Protein AF-A0A2E0ZMY5-F1 (afdb_monomer_lite)

Secondary structure (DSSP, 8-state):
--S-HHHHHHHHHHHHHHHGGGTS-HHHIIIIIHHHHHHHHHHHHHH--HHHHHHHHHHHHHHHHHHHHHGGG-

Foldseek 3Di:
DPPDLVVVLVVQLVVQLVVCVVPDDPVCSVPPRSVLSNVLSVVCVVPVDPVVSVVVVVVSCCCVVVVVVCVVVD

pLDDT: mean 94.6, std 7.1, range [50.75, 98.5]

Structure (mmCIF, N/CA/C/O backbone):
data_AF-A0A2E0ZMY5-F1
#
_entry.id   AF-A0A2E0ZMY5-F1
#
loop_
_atom_site.group_PDB
_atom_site.id
_atom_site.type_symbol
_atom_site.label_atom_id
_atom_site.label_alt_id
_atom_site.label_comp_id
_atom_site.label_asym_id
_atom_site.label_entity_id
_atom_site.label_seq_id
_atom_site.pdbx_PDB_ins_code
_atom_site.Cartn_x
_atom_site.Cartn_y
_atom_site.Cartn_z
_atom_site.occupancy
_atom_site.B_iso_or_equiv
_atom_site.auth_seq_id
_atom_site.auth_comp_id
_atom_site.auth_asym_id
_atom_site.auth_atom_id
_atom_site.pdbx_PDB_model_num
ATOM 1 N N . MET A 1 1 ? -11.190 -6.169 17.417 1.00 50.75 1 MET A N 1
ATOM 2 C CA . MET A 1 1 ? -9.791 -5.688 17.489 1.00 50.75 1 MET A CA 1
ATOM 3 C C . MET A 1 1 ? -9.768 -4.410 18.321 1.00 50.75 1 MET A C 1
ATOM 5 O O . MET A 1 1 ? -10.355 -3.452 17.852 1.00 50.75 1 MET A O 1
ATOM 9 N N . THR A 1 2 ? -9.238 -4.456 19.553 1.00 66.50 2 THR A N 1
ATOM 10 C CA . THR A 1 2 ? -8.805 -3.402 20.528 1.00 66.50 2 THR A CA 1
ATOM 11 C C . THR A 1 2 ? -9.353 -1.949 20.542 1.00 66.50 2 THR A C 1
ATOM 13 O O . THR A 1 2 ? -8.950 -1.190 21.418 1.00 66.50 2 THR A O 1
ATOM 16 N N . GLY A 1 3 ? -10.218 -1.496 19.630 1.00 78.19 3 GLY A N 1
ATOM 17 C CA . GLY A 1 3 ? -10.708 -0.113 19.507 1.00 78.19 3 GLY A CA 1
ATOM 18 C C . GLY A 1 3 ? -9.671 0.903 19.002 1.00 78.19 3 GLY A C 1
ATOM 19 O O . GLY A 1 3 ? -10.028 2.020 18.638 1.00 78.19 3 GLY A O 1
ATOM 20 N N . ARG A 1 4 ? -8.386 0.530 18.937 1.00 87.31 4 ARG A N 1
ATOM 21 C CA . ARG A 1 4 ? -7.270 1.424 18.590 1.00 87.31 4 ARG A CA 1
ATOM 22 C C . ARG A 1 4 ? -6.923 1.334 17.105 1.00 87.31 4 ARG A C 1
ATOM 24 O O . ARG A 1 4 ? -6.020 0.597 16.711 1.00 87.31 4 ARG A O 1
ATOM 31 N N . SER A 1 5 ? -7.625 2.111 16.286 1.00 88.38 5 SER A N 1
ATOM 32 C CA . SER A 1 5 ? -7.423 2.165 14.829 1.00 88.38 5 SER A CA 1
A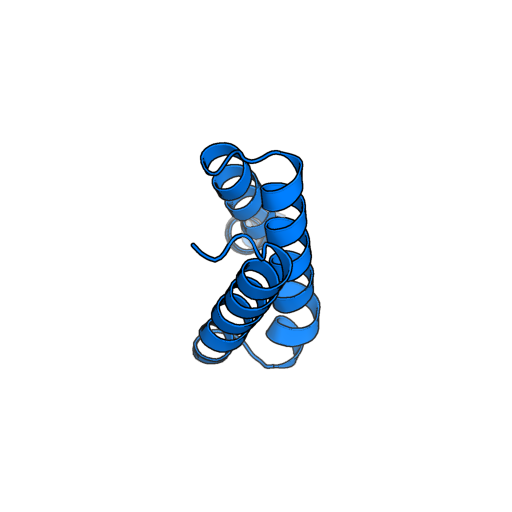TOM 33 C C . SER A 1 5 ? -5.994 2.538 14.417 1.00 88.38 5 SER A C 1
ATOM 35 O O . SER A 1 5 ? -5.491 1.997 13.437 1.00 88.38 5 SER A O 1
ATOM 37 N N . TRP A 1 6 ? -5.311 3.396 15.180 1.00 92.75 6 TRP A N 1
ATOM 38 C CA . TRP A 1 6 ? -3.940 3.822 14.875 1.00 92.75 6 TRP A CA 1
ATOM 39 C C . TRP A 1 6 ? -2.909 2.687 14.997 1.00 92.75 6 TRP A C 1
ATOM 41 O O . TRP A 1 6 ? -1.986 2.618 14.190 1.00 92.75 6 TRP A O 1
ATOM 51 N N . LEU A 1 7 ? -3.082 1.760 15.951 1.00 94.38 7 LEU A N 1
ATOM 52 C CA . LEU A 1 7 ? -2.205 0.589 16.083 1.00 94.38 7 LEU A CA 1
ATOM 53 C C . LEU A 1 7 ? -2.386 -0.356 14.899 1.00 94.38 7 LEU A C 1
ATOM 55 O O . LEU A 1 7 ? -1.406 -0.830 14.334 1.00 94.38 7 LEU A O 1
ATOM 59 N N . ALA A 1 8 ? -3.638 -0.598 14.502 1.00 93.44 8 ALA A N 1
ATOM 60 C CA . ALA A 1 8 ? -3.934 -1.397 13.319 1.00 93.44 8 ALA A CA 1
ATOM 61 C C . ALA A 1 8 ? -3.328 -0.761 12.059 1.00 93.44 8 ALA A C 1
ATOM 63 O O . ALA A 1 8 ? -2.734 -1.469 11.250 1.00 93.44 8 ALA A O 1
ATOM 64 N N . ALA A 1 9 ? -3.415 0.565 11.928 1.00 95.56 9 ALA A N 1
ATOM 65 C CA . ALA A 1 9 ? -2.802 1.305 10.832 1.00 95.56 9 ALA A CA 1
ATOM 66 C C . ALA A 1 9 ? -1.282 1.104 10.788 1.00 95.56 9 ALA A C 1
ATOM 68 O O . ALA A 1 9 ? -0.745 0.714 9.756 1.00 95.56 9 ALA A O 1
ATOM 69 N N . LEU A 1 10 ? -0.604 1.306 11.923 1.00 97.06 10 LEU A N 1
ATOM 70 C CA . LEU A 1 10 ? 0.847 1.162 12.024 1.00 97.06 10 LEU A CA 1
ATOM 71 C C . LEU A 1 10 ? 1.298 -0.260 11.675 1.00 97.06 10 LEU A C 1
ATOM 73 O O . LEU A 1 10 ? 2.191 -0.433 10.852 1.00 97.06 10 LEU A O 1
ATOM 77 N N . ILE A 1 11 ? 0.651 -1.276 12.253 1.00 96.94 11 ILE A N 1
ATOM 78 C CA . ILE A 1 11 ? 0.960 -2.685 11.973 1.00 96.94 11 ILE A CA 1
ATOM 79 C C . ILE A 1 11 ? 0.753 -2.995 10.488 1.00 96.94 11 ILE A C 1
ATOM 81 O O . ILE A 1 11 ? 1.589 -3.657 9.882 1.00 96.94 11 ILE A O 1
ATOM 85 N N . THR A 1 12 ? -0.329 -2.487 9.893 1.00 96.50 12 THR A N 1
ATOM 86 C CA . THR A 1 12 ? -0.648 -2.713 8.477 1.00 96.50 12 THR A CA 1
ATOM 87 C C . THR A 1 12 ? 0.411 -2.096 7.567 1.00 96.50 12 THR A C 1
ATOM 89 O O . THR A 1 12 ? 0.928 -2.783 6.690 1.00 96.50 12 THR A O 1
ATOM 92 N N . VAL A 1 13 ? 0.786 -0.834 7.804 1.00 98.25 13 VAL A N 1
ATOM 93 C CA . VAL A 1 13 ? 1.813 -0.133 7.017 1.00 98.25 13 VAL A CA 1
ATOM 94 C C . VAL A 1 13 ? 3.176 -0.809 7.150 1.00 98.25 13 VAL A C 1
ATOM 96 O O . VAL A 1 13 ? 3.861 -0.989 6.143 1.00 98.25 13 VAL A O 1
ATOM 99 N N . LEU A 1 14 ? 3.567 -1.218 8.363 1.00 98.31 14 LEU A N 1
ATOM 100 C CA . LEU A 1 14 ? 4.841 -1.900 8.594 1.00 98.31 14 LEU A CA 1
ATOM 101 C C . LEU A 1 14 ? 4.875 -3.268 7.914 1.00 98.31 14 LEU A C 1
ATOM 103 O O . LEU A 1 14 ? 5.812 -3.549 7.174 1.00 98.31 14 LEU A O 1
ATOM 107 N N . ALA A 1 15 ? 3.849 -4.098 8.118 1.00 98.19 15 ALA A N 1
ATOM 108 C CA . ALA A 1 15 ? 3.777 -5.418 7.501 1.00 98.19 15 ALA A CA 1
ATOM 109 C C . ALA A 1 15 ? 3.781 -5.320 5.968 1.00 98.19 15 ALA A C 1
ATOM 111 O O . ALA A 1 15 ? 4.546 -6.023 5.312 1.00 98.19 15 ALA A O 1
ATOM 112 N N . PHE A 1 16 ? 2.983 -4.407 5.404 1.00 97.69 16 PHE A N 1
ATOM 113 C CA . PHE A 1 16 ? 2.952 -4.146 3.968 1.00 97.69 16 PHE A CA 1
ATOM 114 C C . PHE A 1 16 ? 4.332 -3.735 3.446 1.00 97.69 16 PHE A C 1
ATOM 116 O O . PHE A 1 16 ? 4.856 -4.379 2.544 1.00 97.69 16 PHE A O 1
ATOM 123 N N . THR A 1 17 ? 4.954 -2.715 4.040 1.00 98.19 17 THR A N 1
ATOM 124 C CA . THR A 1 17 ? 6.248 -2.187 3.577 1.00 98.19 17 THR A CA 1
ATOM 125 C C . THR A 1 17 ? 7.360 -3.233 3.670 1.00 98.19 17 THR A C 1
ATOM 127 O O . THR A 1 17 ? 8.097 -3.431 2.707 1.00 98.19 17 THR A O 1
ATOM 130 N N . LEU A 1 18 ? 7.468 -3.939 4.801 1.00 98.12 18 LEU A N 1
ATOM 131 C CA . LEU A 1 18 ? 8.543 -4.909 5.028 1.00 98.12 18 LEU A CA 1
ATOM 132 C C . LEU A 1 18 ? 8.457 -6.113 4.087 1.00 98.12 18 LEU A C 1
ATOM 134 O O . LEU A 1 18 ? 9.488 -6.589 3.622 1.00 98.12 18 LEU A O 1
ATOM 138 N N . LEU A 1 19 ? 7.250 -6.580 3.757 1.00 98.00 19 LEU A N 1
ATOM 139 C CA . LEU A 1 19 ? 7.079 -7.694 2.820 1.00 98.00 19 LEU A CA 1
ATOM 140 C C . LEU A 1 19 ? 7.555 -7.364 1.398 1.00 98.00 19 LEU A C 1
ATOM 142 O O . LEU A 1 19 ? 7.910 -8.272 0.653 1.00 98.00 19 LEU A O 1
ATOM 146 N N . HIS A 1 20 ? 7.622 -6.087 1.017 1.00 96.81 20 HIS A N 1
ATOM 147 C CA . HIS A 1 20 ? 8.097 -5.699 -0.313 1.00 96.81 20 HIS A CA 1
ATOM 148 C C . HIS A 1 20 ? 9.623 -5.664 -0.430 1.00 96.81 20 HIS A C 1
ATOM 150 O O . HIS A 1 20 ? 10.130 -5.668 -1.550 1.00 96.81 20 HIS A O 1
ATOM 156 N N . LEU A 1 21 ? 10.361 -5.730 0.684 1.00 96.88 21 LEU A N 1
ATOM 157 C CA . LEU A 1 21 ? 11.822 -5.877 0.658 1.00 96.88 21 LEU A CA 1
ATOM 158 C C . LEU A 1 21 ? 12.271 -7.202 0.017 1.00 96.88 21 LEU A C 1
ATOM 160 O O . LEU A 1 21 ? 13.420 -7.317 -0.394 1.00 96.88 21 LEU A O 1
ATOM 164 N N . PHE A 1 22 ? 11.383 -8.199 -0.083 1.00 96.06 22 PHE A N 1
ATOM 165 C CA . PHE A 1 22 ? 11.681 -9.480 -0.732 1.00 96.06 22 PHE A CA 1
ATOM 166 C C . PHE A 1 22 ? 11.571 -9.442 -2.264 1.00 96.06 22 PHE A C 1
ATOM 168 O O . PHE A 1 22 ? 12.028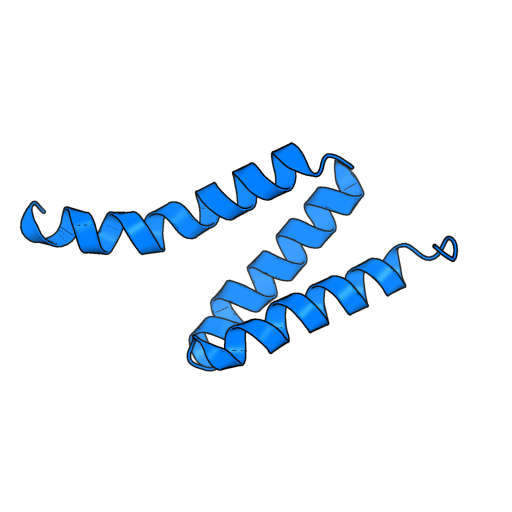 -10.378 -2.915 1.00 96.06 22 PHE A O 1
ATOM 175 N N . GLY A 1 23 ? 10.952 -8.406 -2.839 1.00 92.50 23 GLY A N 1
ATOM 176 C CA . GLY A 1 23 ? 10.698 -8.316 -4.284 1.00 92.50 23 GLY A CA 1
ATOM 177 C C . GLY A 1 23 ? 11.222 -7.048 -4.955 1.00 92.50 23 GLY A C 1
ATOM 178 O O . GLY A 1 23 ? 11.331 -7.023 -6.177 1.00 92.50 23 GLY A O 1
ATOM 179 N N . TRP A 1 24 ? 11.552 -6.016 -4.180 1.00 95.94 24 TRP A N 1
ATOM 180 C CA . TRP A 1 24 ? 11.954 -4.705 -4.682 1.00 95.94 24 TRP A CA 1
ATOM 181 C C . TRP A 1 24 ? 13.207 -4.197 -3.977 1.00 95.94 24 TRP A C 1
ATOM 183 O O . TRP A 1 24 ? 13.472 -4.538 -2.823 1.00 95.94 24 TRP A O 1
ATOM 193 N N . ASP A 1 25 ? 13.964 -3.342 -4.661 1.00 96.56 25 ASP A N 1
ATOM 194 C CA . ASP A 1 25 ? 15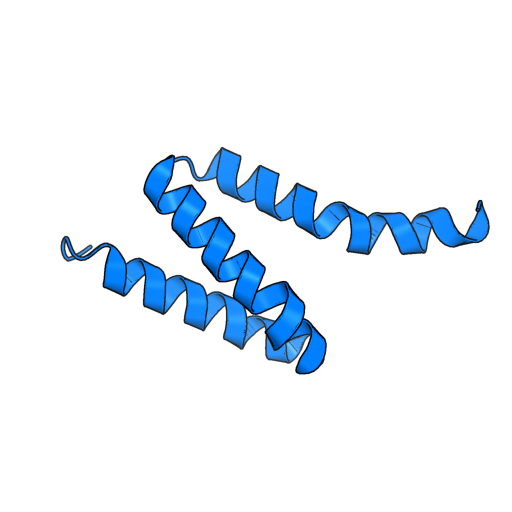.085 -2.643 -4.048 1.00 96.56 25 ASP A CA 1
ATOM 195 C C . ASP A 1 25 ? 14.610 -1.623 -2.997 1.00 96.56 25 ASP A C 1
ATOM 197 O O . ASP A 1 25 ? 13.460 -1.170 -2.980 1.00 96.56 25 ASP A O 1
ATOM 201 N N . TRP A 1 26 ? 15.520 -1.240 -2.102 1.00 97.06 26 TRP A N 1
ATOM 202 C CA . TRP A 1 26 ? 15.191 -0.365 -0.979 1.00 97.06 26 TRP A CA 1
ATOM 203 C C . TRP A 1 26 ? 14.722 1.032 -1.415 1.00 97.06 26 TRP A C 1
ATOM 205 O O . TRP A 1 26 ? 13.913 1.635 -0.707 1.00 97.06 26 TRP A O 1
ATOM 215 N N . ILE A 1 27 ? 15.181 1.547 -2.565 1.00 97.62 27 ILE A N 1
ATOM 216 C CA . ILE A 1 27 ? 14.770 2.864 -3.067 1.00 97.62 27 ILE A CA 1
ATOM 217 C C . ILE A 1 27 ? 13.303 2.790 -3.472 1.00 97.62 27 ILE A C 1
ATOM 219 O O . ILE A 1 27 ? 12.514 3.633 -3.040 1.00 97.62 27 ILE A O 1
ATOM 223 N N . HIS A 1 28 ? 12.906 1.764 -4.228 1.00 95.75 28 HIS A N 1
ATOM 224 C CA . HIS A 1 28 ? 11.505 1.550 -4.591 1.00 95.75 28 HIS A CA 1
ATOM 225 C C . HIS A 1 28 ? 10.618 1.356 -3.352 1.00 95.75 28 HIS A C 1
ATOM 227 O O . HIS A 1 28 ? 9.534 1.941 -3.253 1.00 95.75 28 HIS A O 1
ATOM 233 N N . VAL A 1 29 ? 11.096 0.601 -2.357 1.00 98.06 29 VAL A N 1
ATOM 234 C CA . VAL A 1 29 ? 10.348 0.388 -1.110 1.00 98.06 29 VAL A CA 1
ATOM 235 C C . VAL A 1 29 ? 10.117 1.701 -0.356 1.00 98.06 29 VAL A C 1
ATOM 237 O O . VAL A 1 29 ? 8.999 1.970 0.082 1.00 98.06 29 VAL A O 1
ATOM 240 N N . VAL A 1 30 ? 11.134 2.553 -0.232 1.00 98.06 30 VAL A N 1
ATOM 241 C CA . VAL A 1 30 ? 11.020 3.822 0.503 1.00 98.06 30 VAL A CA 1
ATOM 242 C C . VAL A 1 30 ? 10.215 4.869 -0.269 1.00 98.06 30 VAL A C 1
ATOM 244 O O . VAL A 1 30 ? 9.453 5.620 0.337 1.00 98.06 30 VAL A O 1
ATOM 247 N N . THR A 1 31 ? 10.371 4.936 -1.591 1.00 96.88 31 THR A N 1
ATOM 248 C CA . THR A 1 31 ? 9.819 6.036 -2.404 1.00 96.88 31 THR A CA 1
ATOM 249 C C . THR A 1 31 ? 8.448 5.745 -3.009 1.00 96.88 31 THR A C 1
ATOM 251 O O . THR A 1 31 ? 7.705 6.689 -3.267 1.00 96.88 31 THR A O 1
ATOM 254 N N . ALA A 1 32 ? 8.072 4.475 -3.192 1.00 95.69 32 ALA A N 1
ATOM 255 C CA . ALA A 1 32 ? 6.788 4.086 -3.780 1.00 95.69 32 ALA A CA 1
ATOM 256 C C . ALA A 1 32 ? 5.940 3.224 -2.832 1.00 95.69 32 ALA A C 1
ATOM 258 O O . ALA A 1 32 ? 4.780 3.553 -2.556 1.00 95.69 32 ALA A O 1
ATOM 259 N N . VAL A 1 33 ? 6.508 2.146 -2.284 1.00 97.00 33 VAL A N 1
ATOM 260 C CA . VAL A 1 33 ? 5.751 1.192 -1.453 1.00 97.00 33 VAL A CA 1
ATOM 261 C C . VAL A 1 33 ? 5.311 1.826 -0.134 1.00 97.00 33 VAL A C 1
ATOM 263 O O . VAL A 1 33 ? 4.124 1.828 0.174 1.00 97.00 33 VAL A O 1
ATOM 266 N N . LEU A 1 34 ? 6.223 2.403 0.650 1.00 98.19 34 LEU A N 1
ATOM 267 C CA . LEU A 1 34 ? 5.866 2.985 1.946 1.00 98.19 34 LEU A CA 1
ATOM 268 C C . LEU A 1 34 ? 4.812 4.110 1.812 1.00 98.19 34 LEU A C 1
ATOM 270 O O . LEU A 1 34 ? 3.796 4.045 2.513 1.00 98.19 34 LEU A O 1
ATOM 274 N N . PRO A 1 35 ? 4.958 5.092 0.896 1.00 98.06 35 PRO A N 1
ATOM 275 C CA . PRO A 1 35 ? 3.936 6.117 0.688 1.00 98.06 35 PRO A CA 1
ATOM 276 C C . PRO A 1 35 ? 2.582 5.550 0.250 1.00 98.06 35 PRO A C 1
ATOM 278 O O . PRO A 1 35 ? 1.550 5.958 0.788 1.00 98.06 35 PRO A O 1
ATOM 281 N N . SER A 1 36 ? 2.559 4.582 -0.676 1.00 97.44 36 SER A N 1
ATOM 282 C CA . SER A 1 36 ? 1.307 3.951 -1.119 1.00 97.44 36 SER A CA 1
ATOM 283 C C . SER A 1 36 ? 0.644 3.138 -0.003 1.00 97.44 36 SER A C 1
ATOM 285 O O . SER A 1 36 ? -0.569 3.236 0.178 1.00 97.44 36 SER A O 1
ATOM 287 N N . GLY A 1 37 ? 1.420 2.422 0.815 1.00 98.00 37 GLY A N 1
ATOM 288 C CA . GLY A 1 37 ? 0.932 1.698 1.989 1.00 98.00 37 GLY A CA 1
ATOM 289 C C . GLY A 1 37 ? 0.291 2.620 3.028 1.00 98.00 37 GLY A C 1
ATOM 290 O O . GLY A 1 37 ? -0.797 2.324 3.532 1.00 98.00 37 GLY A O 1
ATOM 291 N N . ILE A 1 38 ? 0.914 3.772 3.307 1.00 98.44 38 ILE A N 1
ATOM 292 C CA . ILE A 1 38 ? 0.338 4.816 4.170 1.00 98.44 38 ILE A CA 1
ATOM 293 C C . ILE A 1 38 ? -0.964 5.338 3.558 1.00 98.44 38 ILE A C 1
ATOM 295 O O . ILE A 1 38 ? -1.996 5.354 4.231 1.00 98.44 38 ILE A O 1
ATOM 299 N N . MET A 1 39 ? -0.943 5.717 2.279 1.00 98.38 39 MET A N 1
ATOM 300 C CA . MET A 1 39 ? -2.100 6.281 1.587 1.00 98.38 39 MET A CA 1
ATOM 301 C C . MET A 1 39 ? -3.295 5.318 1.576 1.00 98.38 39 MET A C 1
ATOM 303 O O . MET A 1 39 ? -4.397 5.715 1.946 1.00 98.38 39 MET A O 1
ATOM 307 N N . LEU A 1 40 ? -3.088 4.051 1.206 1.00 98.38 40 LEU A N 1
ATOM 308 C CA . LEU A 1 40 ? -4.131 3.020 1.172 1.00 98.38 40 LEU A CA 1
ATOM 309 C C . LEU A 1 40 ? -4.668 2.710 2.573 1.00 98.38 40 LEU A C 1
ATOM 311 O O . LEU A 1 40 ? -5.871 2.533 2.759 1.00 98.38 40 LEU A O 1
ATOM 315 N N . THR A 1 41 ? -3.801 2.695 3.588 1.00 98.19 41 THR A N 1
ATOM 316 C CA . THR A 1 41 ? -4.232 2.496 4.978 1.00 98.19 41 THR A CA 1
ATOM 317 C C . THR A 1 41 ? -5.129 3.644 5.440 1.00 98.19 41 THR A C 1
ATOM 319 O O . THR A 1 41 ? -6.213 3.407 5.974 1.00 98.19 41 THR A O 1
ATOM 322 N N . LEU A 1 42 ? -4.723 4.893 5.195 1.00 97.62 42 LEU A N 1
ATOM 323 C CA . LEU A 1 42 ? -5.526 6.074 5.524 1.00 97.62 42 LEU A CA 1
ATOM 324 C C . LEU A 1 42 ? -6.840 6.102 4.736 1.00 97.62 42 LEU A C 1
ATOM 326 O O . LEU A 1 42 ? -7.898 6.371 5.307 1.00 97.62 42 LEU A O 1
ATOM 330 N N . PHE A 1 43 ? -6.793 5.761 3.448 1.00 98.12 43 PHE A N 1
ATOM 331 C CA . PHE A 1 43 ? -7.975 5.680 2.598 1.00 98.12 43 PHE A CA 1
ATOM 332 C C . PHE A 1 43 ? -8.974 4.640 3.114 1.00 98.12 43 PHE A C 1
ATOM 334 O O . PHE A 1 43 ? -10.170 4.928 3.220 1.00 98.12 43 PHE A O 1
ATOM 341 N N . TYR A 1 44 ? -8.496 3.457 3.506 1.00 97.75 44 TYR A N 1
ATOM 342 C CA . TYR A 1 44 ? -9.336 2.438 4.121 1.00 97.75 44 TYR A CA 1
ATOM 343 C C . TYR A 1 44 ? -9.934 2.914 5.449 1.00 97.75 44 TYR A C 1
ATOM 345 O O . TYR A 1 44 ? -11.126 2.723 5.678 1.00 97.75 44 TYR A O 1
ATOM 353 N N . LEU A 1 45 ? -9.160 3.572 6.315 1.00 96.00 45 LEU A N 1
ATOM 354 C CA . LEU A 1 45 ? -9.685 4.099 7.579 1.00 96.00 45 LEU A CA 1
ATOM 355 C C . LEU A 1 45 ? -10.761 5.171 7.371 1.00 96.00 45 LEU A C 1
ATOM 357 O O . LEU A 1 45 ? -11.710 5.231 8.159 1.00 96.00 45 LEU A O 1
ATOM 361 N N . TRP A 1 46 ? -10.636 5.971 6.309 1.00 96.88 46 TRP A N 1
ATOM 362 C CA . TRP A 1 46 ? -11.617 6.981 5.928 1.00 96.88 46 TRP A CA 1
ATOM 363 C C . TRP A 1 46 ? -12.887 6.362 5.338 1.00 96.88 46 TRP A C 1
ATOM 365 O O . TRP A 1 46 ? -13.983 6.590 5.845 1.00 96.88 46 TRP A O 1
ATOM 375 N N . ARG A 1 47 ? -12.763 5.572 4.266 1.00 97.81 47 ARG A N 1
ATOM 376 C CA . ARG A 1 47 ? -13.916 5.069 3.500 1.00 97.81 47 ARG A CA 1
ATOM 377 C C . ARG A 1 47 ? -14.512 3.786 4.057 1.00 97.81 47 ARG A C 1
ATOM 379 O O . ARG A 1 47 ? -15.656 3.475 3.743 1.00 97.81 47 ARG A O 1
ATOM 386 N N . ARG A 1 48 ? -13.732 3.033 4.834 1.00 96.12 48 ARG A N 1
ATOM 387 C CA . ARG A 1 48 ? -14.069 1.715 5.395 1.00 96.12 48 ARG A CA 1
ATOM 388 C C . ARG A 1 48 ? -14.629 0.735 4.367 1.00 96.12 48 ARG A C 1
ATOM 390 O O . ARG A 1 48 ? -15.508 -0.065 4.668 1.00 96.12 48 ARG A O 1
ATOM 397 N N . ASN A 1 49 ? -14.101 0.796 3.146 1.00 98.19 49 ASN A N 1
ATOM 398 C CA . ASN A 1 49 ? -14.490 -0.071 2.043 1.00 98.19 49 ASN A CA 1
ATOM 399 C C . ASN A 1 49 ? -13.257 -0.816 1.523 1.00 98.19 49 ASN A C 1
ATOM 401 O O . ASN A 1 49 ? -12.395 -0.231 0.865 1.00 98.19 49 ASN A O 1
ATOM 405 N N . LEU A 1 50 ? -13.181 -2.110 1.838 1.00 97.19 50 LEU A N 1
ATOM 406 C CA . LEU A 1 50 ? -12.051 -2.954 1.459 1.00 97.19 50 LEU A CA 1
ATOM 407 C C . LEU A 1 50 ? -11.985 -3.177 -0.055 1.00 97.19 50 LEU A C 1
ATOM 409 O O . LEU A 1 50 ? -10.909 -3.058 -0.630 1.00 97.19 50 LEU A O 1
ATOM 413 N N . ALA A 1 51 ? -13.121 -3.451 -0.703 1.00 98.50 51 ALA A N 1
ATOM 414 C CA . ALA A 1 51 ? -13.171 -3.697 -2.144 1.00 98.50 51 ALA A CA 1
ATOM 415 C C . ALA A 1 51 ? -12.660 -2.483 -2.931 1.00 98.50 51 ALA A C 1
ATOM 417 O O . ALA A 1 51 ? -11.818 -2.621 -3.813 1.00 98.50 51 ALA A O 1
ATOM 418 N N . LEU A 1 52 ? -13.094 -1.278 -2.548 1.00 98.25 52 LEU A N 1
ATOM 419 C CA . LEU A 1 52 ? -12.604 -0.044 -3.156 1.00 98.25 52 LEU A CA 1
ATOM 420 C C . LEU A 1 52 ? -11.102 0.157 -2.917 1.00 98.25 52 LEU A C 1
ATOM 422 O O . LEU A 1 52 ? -10.390 0.560 -3.831 1.00 98.25 52 LEU A O 1
ATOM 426 N N . ASN A 1 53 ? -10.606 -0.152 -1.716 1.00 98.31 53 ASN A N 1
ATOM 427 C CA . ASN A 1 53 ? -9.180 -0.052 -1.411 1.00 98.31 53 ASN A CA 1
ATOM 428 C C . ASN A 1 53 ? -8.333 -1.022 -2.257 1.00 98.31 53 ASN A C 1
ATOM 430 O O . ASN A 1 5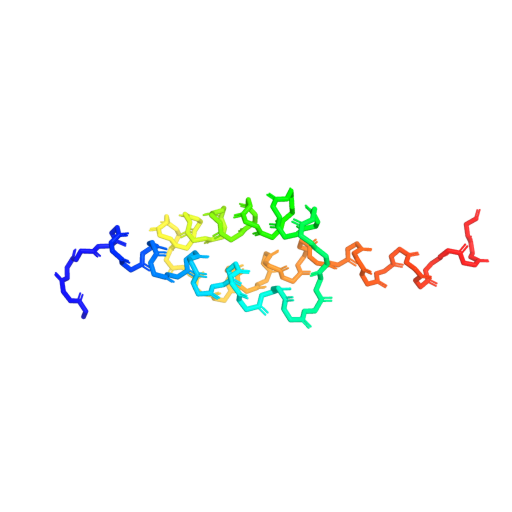3 ? -7.270 -0.647 -2.741 1.00 98.31 53 ASN A O 1
ATOM 434 N N . VAL A 1 54 ? -8.826 -2.246 -2.486 1.00 98.19 54 VAL A N 1
ATOM 435 C CA . VAL A 1 54 ? -8.190 -3.231 -3.377 1.00 98.19 54 VAL A CA 1
ATOM 436 C C . VAL A 1 54 ? -8.169 -2.733 -4.822 1.00 98.19 54 VAL A C 1
ATOM 438 O O . VAL A 1 54 ? -7.132 -2.821 -5.473 1.00 98.19 54 VAL A O 1
ATOM 441 N N . ILE A 1 55 ? -9.275 -2.163 -5.311 1.00 98.38 55 ILE A N 1
ATOM 442 C CA . ILE A 1 55 ? -9.343 -1.590 -6.664 1.00 98.38 55 ILE A CA 1
ATOM 443 C C . ILE A 1 55 ? -8.324 -0.459 -6.819 1.00 98.38 55 ILE A C 1
ATOM 445 O O . ILE A 1 55 ? -7.559 -0.457 -7.777 1.00 98.38 55 ILE A O 1
ATOM 449 N N . ILE A 1 56 ? -8.267 0.479 -5.872 1.00 98.00 56 ILE A N 1
ATOM 450 C CA . ILE A 1 56 ? -7.314 1.596 -5.928 1.00 98.00 56 ILE A CA 1
ATOM 451 C C . ILE A 1 56 ? -5.875 1.086 -5.886 1.00 98.00 56 ILE A C 1
ATOM 453 O O . ILE A 1 56 ? -5.048 1.549 -6.665 1.00 98.00 56 ILE A O 1
ATOM 457 N N . HIS A 1 57 ? -5.578 0.103 -5.036 1.00 97.44 57 HIS A N 1
ATOM 458 C CA . HIS A 1 57 ? -4.258 -0.518 -5.005 1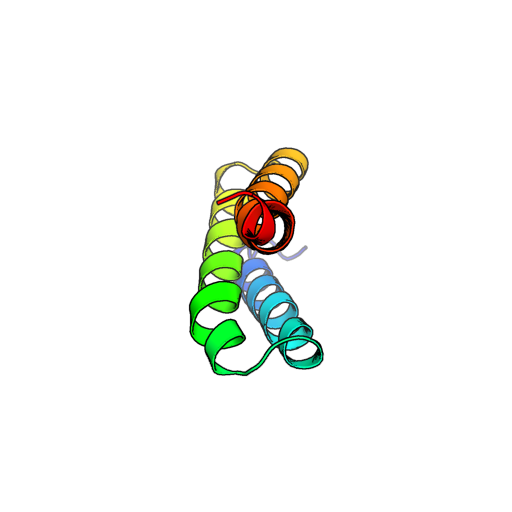.00 97.44 57 HIS A CA 1
ATOM 459 C C . HIS A 1 57 ? -3.889 -1.142 -6.362 1.00 97.44 57 HIS A C 1
ATOM 461 O O . HIS A 1 57 ? -2.792 -0.910 -6.865 1.00 97.44 57 HIS A O 1
ATOM 467 N N . ALA A 1 58 ? -4.812 -1.871 -6.995 1.00 96.69 58 ALA A N 1
ATOM 468 C CA . ALA A 1 58 ? -4.597 -2.427 -8.329 1.00 96.69 58 ALA A CA 1
ATOM 469 C C . ALA A 1 58 ? -4.367 -1.332 -9.386 1.00 96.69 58 ALA A C 1
ATOM 471 O O . ALA A 1 58 ? -3.469 -1.463 -10.213 1.00 96.69 58 ALA A O 1
ATOM 472 N N . VAL A 1 59 ? -5.124 -0.230 -9.331 1.00 96.69 59 VAL A N 1
ATOM 473 C CA . VAL A 1 59 ? -4.967 0.915 -10.244 1.00 96.69 59 VAL A CA 1
ATOM 474 C C . VAL A 1 59 ? -3.603 1.587 -10.080 1.00 96.69 59 VAL A C 1
ATOM 476 O O . VAL A 1 59 ? -2.957 1.876 -11.082 1.00 96.69 59 VAL A O 1
ATOM 479 N N . ILE A 1 60 ? -3.126 1.789 -8.847 1.00 95.12 60 ILE A N 1
ATOM 480 C CA . ILE A 1 60 ? -1.787 2.350 -8.577 1.00 95.12 60 ILE A CA 1
ATOM 481 C C . ILE A 1 60 ? -0.686 1.467 -9.175 1.00 95.12 60 ILE A C 1
ATOM 483 O O . ILE A 1 60 ? 0.307 1.985 -9.677 1.00 95.12 60 ILE A O 1
ATOM 487 N N . ASN A 1 61 ? -0.874 0.146 -9.156 1.00 92.94 61 ASN A N 1
ATOM 488 C CA . ASN A 1 61 ? 0.080 -0.812 -9.717 1.00 92.94 61 ASN A CA 1
ATOM 489 C C . ASN A 1 61 ? -0.053 -1.001 -11.235 1.00 92.94 61 ASN A C 1
ATOM 491 O O . ASN A 1 61 ? 0.840 -1.574 -11.856 1.00 92.94 61 ASN A O 1
ATOM 495 N N . ALA A 1 62 ? -1.134 -0.533 -11.863 1.00 94.62 62 ALA A N 1
ATOM 496 C CA . ALA A 1 62 ? -1.354 -0.745 -13.291 1.00 94.62 62 ALA A CA 1
ATOM 497 C C . ALA A 1 62 ? -0.216 -0.187 -14.172 1.00 94.62 62 ALA A C 1
ATOM 499 O O . ALA A 1 62 ? 0.220 -0.913 -15.064 1.00 94.62 62 ALA A O 1
ATOM 500 N N . PRO A 1 63 ? 0.350 1.015 -13.931 1.00 92.50 63 PRO A N 1
ATOM 501 C CA . PRO A 1 63 ? 1.486 1.513 -14.709 1.00 92.50 63 PRO A CA 1
ATOM 502 C C . PRO A 1 63 ? 2.723 0.609 -14.643 1.00 92.50 63 PRO A C 1
ATOM 504 O O . PRO A 1 63 ? 3.387 0.429 -15.659 1.00 92.50 63 PRO A O 1
ATOM 507 N N . LEU A 1 64 ? 3.005 -0.007 -13.487 1.00 88.94 64 LEU A N 1
ATOM 508 C CA . LEU A 1 64 ? 4.120 -0.952 -13.334 1.00 88.94 64 LEU A CA 1
ATOM 509 C C . LEU A 1 64 ? 3.969 -2.186 -14.234 1.00 88.94 64 LEU A C 1
ATOM 511 O O . LEU A 1 64 ? 4.970 -2.742 -14.673 1.00 88.94 64 LEU A O 1
ATOM 515 N N . LEU A 1 65 ? 2.735 -2.605 -14.520 1.00 87.50 65 LEU A N 1
ATOM 516 C CA . LEU A 1 65 ? 2.447 -3.763 -15.368 1.00 87.50 65 LEU A CA 1
ATOM 517 C C . LEU A 1 65 ? 2.297 -3.381 -16.845 1.00 87.50 65 LEU A C 1
ATOM 519 O O . LEU A 1 65 ? 2.782 -4.083 -17.728 1.00 87.50 65 LEU A O 1
ATOM 523 N N . LEU A 1 66 ? 1.606 -2.273 -17.117 1.00 93.62 66 LEU A N 1
ATOM 524 C CA . LEU A 1 66 ? 1.209 -1.884 -18.466 1.00 93.62 66 LEU A CA 1
ATOM 525 C C . LEU A 1 66 ? 2.319 -1.152 -19.219 1.00 93.62 66 LEU A C 1
ATOM 527 O O . LEU A 1 66 ? 2.457 -1.369 -20.417 1.00 93.62 66 LEU A O 1
ATOM 531 N N . LEU A 1 67 ? 3.130 -0.316 -18.559 1.00 93.81 67 LEU A N 1
ATOM 532 C CA . LEU A 1 67 ? 4.181 0.431 -19.260 1.00 93.81 67 LEU A CA 1
ATOM 533 C C . LEU A 1 67 ? 5.230 -0.491 -19.903 1.00 93.81 67 LEU A C 1
ATOM 535 O O . LEU A 1 67 ? 5.505 -0.304 -21.087 1.00 93.81 67 LEU A O 1
ATOM 539 N N . PRO A 1 68 ? 5.767 -1.525 -19.220 1.00 92.88 68 PRO A N 1
ATOM 540 C CA . PRO A 1 68 ? 6.689 -2.460 -19.865 1.00 92.88 68 PRO A CA 1
ATOM 541 C C . PRO A 1 68 ? 6.043 -3.243 -21.016 1.00 92.88 68 PRO A C 1
ATOM 543 O O . PRO A 1 68 ? 6.700 -3.512 -22.017 1.00 92.88 68 PRO A O 1
ATOM 546 N N . LEU A 1 69 ? 4.754 -3.583 -20.895 1.00 92.25 69 LEU A N 1
ATOM 547 C CA . LEU A 1 69 ? 4.000 -4.280 -21.941 1.00 92.25 69 LEU A CA 1
ATOM 548 C C . LEU A 1 69 ? 3.809 -3.414 -23.196 1.00 92.25 69 LEU A C 1
ATOM 550 O O . LEU A 1 69 ? 3.826 -3.932 -24.311 1.00 92.25 69 LEU A O 1
ATOM 554 N N . LEU A 1 70 ? 3.610 -2.107 -23.013 1.00 94.19 70 LEU A N 1
ATOM 555 C CA . LEU A 1 70 ? 3.370 -1.155 -24.097 1.00 94.19 70 LEU A CA 1
ATOM 556 C C . LEU A 1 70 ? 4.659 -0.600 -24.715 1.00 94.19 70 LEU A C 1
ATOM 558 O O . LEU A 1 70 ? 4.609 -0.111 -25.838 1.00 94.19 70 LEU A O 1
ATOM 562 N N . ALA A 1 71 ? 5.799 -0.708 -24.025 1.00 94.25 71 ALA A N 1
ATOM 563 C CA . ALA A 1 71 ? 7.083 -0.154 -24.457 1.00 94.25 71 ALA A CA 1
ATOM 564 C C . ALA A 1 71 ? 7.501 -0.494 -25.908 1.00 94.25 71 ALA A C 1
ATOM 566 O O . ALA A 1 71 ? 8.057 0.384 -26.557 1.00 94.25 71 ALA A O 1
ATOM 567 N N . PRO A 1 72 ? 7.230 -1.691 -26.471 1.00 94.94 72 PRO A N 1
ATOM 568 C CA . PRO A 1 72 ? 7.558 -1.988 -27.872 1.00 94.94 72 PRO A CA 1
ATOM 569 C C . PRO A 1 72 ? 6.703 -1.252 -28.920 1.00 94.94 72 PRO A C 1
ATOM 571 O O . PRO A 1 72 ? 7.022 -1.314 -30.104 1.00 94.94 72 PRO A O 1
ATOM 574 N N . TYR A 1 73 ? 5.595 -0.625 -28.511 1.00 92.19 73 TYR A N 1
ATOM 575 C CA . TYR A 1 73 ? 4.620 0.032 -29.392 1.00 92.19 73 TYR A CA 1
ATOM 576 C C . TYR A 1 73 ? 4.603 1.564 -29.250 1.00 92.19 73 TYR A C 1
ATOM 578 O O . TYR A 1 73 ? 3.772 2.216 -29.885 1.00 92.19 73 TYR A O 1
ATOM 586 N N . MET A 1 74 ? 5.458 2.122 -28.387 1.00 84.38 74 MET A N 1
ATOM 587 C CA . MET A 1 74 ? 5.642 3.564 -28.169 1.00 84.38 74 MET A CA 1
ATOM 588 C C . MET A 1 74 ? 6.858 4.069 -28.940 1.00 84.38 74 MET A C 1
ATOM 590 O O . MET A 1 74 ? 6.784 5.219 -29.426 1.00 84.38 74 MET A 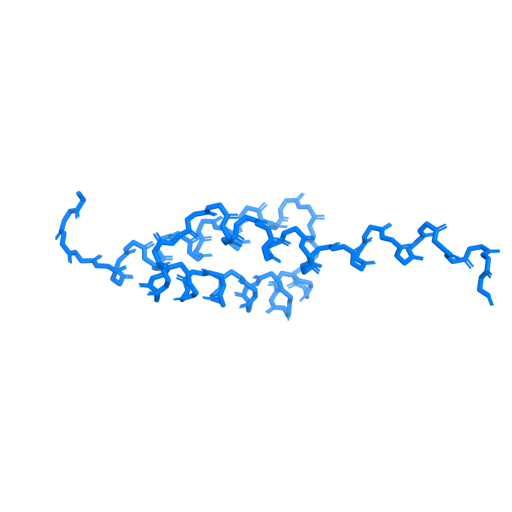O 1
#

Radius of gyration: 14.45 Å; chains: 1; bounding box: 30×16×50 Å

Sequence (74 aa):
MTGRSWLAALITVLAFTLLHLFGWDWIHVVTAVLPSGIMLTLFYLWRRNLALNVIIHAVINAPLLLLPLLAPYM